Protein AF-A0A5J4R246-F1 (afdb_monomer_lite)

pLDDT: mean 76.52, std 13.39, range [52.97, 95.5]

Structure (mmCIF, N/CA/C/O backbone):
data_AF-A0A5J4R246-F1
#
_entry.id   AF-A0A5J4R246-F1
#
loop_
_atom_site.group_PDB
_atom_site.id
_atom_site.type_symbol
_atom_site.label_atom_id
_atom_site.label_alt_id
_atom_site.label_comp_id
_atom_site.label_asym_id
_atom_site.label_entity_id
_atom_site.l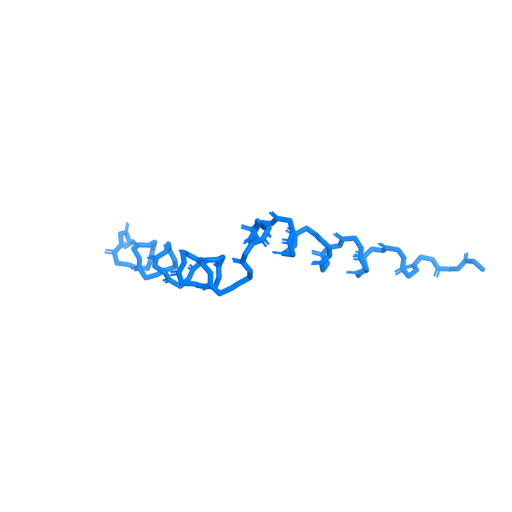abel_seq_id
_atom_site.pdbx_PDB_ins_code
_atom_site.Cartn_x
_atom_site.Cartn_y
_atom_site.Cartn_z
_atom_site.occupancy
_atom_site.B_iso_or_equiv
_atom_site.auth_seq_id
_atom_site.auth_comp_id
_atom_site.auth_asym_id
_atom_site.auth_atom_id
_atom_site.pdbx_PDB_model_num
ATOM 1 N N . ALA A 1 1 ? 27.556 -18.367 -4.851 1.00 55.91 1 ALA A N 1
ATOM 2 C CA . ALA A 1 1 ? 26.154 -18.097 -5.223 1.00 55.91 1 ALA A CA 1
ATOM 3 C C . ALA A 1 1 ? 25.251 -18.502 -4.060 1.00 55.91 1 ALA A C 1
ATOM 5 O O . ALA A 1 1 ? 24.732 -19.607 -4.036 1.00 55.91 1 ALA A O 1
ATOM 6 N N . GLY A 1 2 ? 25.156 -17.647 -3.041 1.00 52.97 2 GLY A N 1
ATOM 7 C CA . GLY A 1 2 ? 24.269 -17.840 -1.8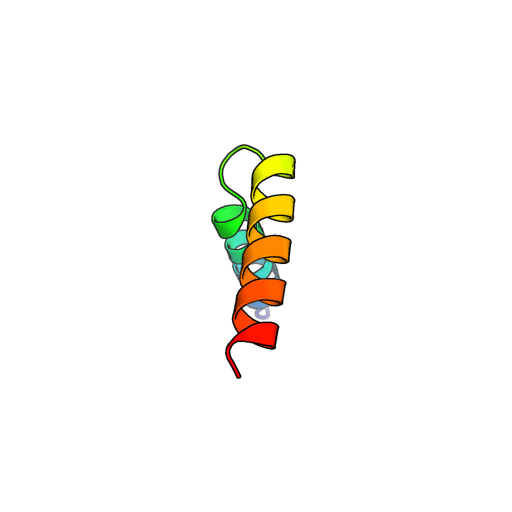95 1.00 52.97 2 GLY A CA 1
ATOM 8 C C . GLY A 1 2 ? 23.248 -16.709 -1.891 1.00 52.97 2 GLY A C 1
ATOM 9 O O . GLY A 1 2 ? 23.636 -15.560 -1.744 1.00 52.97 2 GLY A O 1
ATOM 10 N N . SER A 1 3 ? 21.992 -17.049 -2.171 1.00 55.88 3 SER A N 1
ATOM 11 C CA . SER A 1 3 ? 20.724 -16.318 -1.989 1.00 55.88 3 SER A CA 1
ATOM 12 C C . SER A 1 3 ? 20.718 -14.844 -1.497 1.00 55.88 3 SER A C 1
ATOM 14 O O . SER A 1 3 ? 19.977 -14.517 -0.572 1.00 55.88 3 SER A O 1
ATOM 16 N N . SER A 1 4 ? 21.431 -13.908 -2.136 1.00 59.84 4 SER A N 1
ATOM 17 C CA . SER A 1 4 ? 21.228 -12.460 -1.893 1.00 59.84 4 SER A CA 1
ATOM 18 C C . SER A 1 4 ? 20.151 -11.838 -2.796 1.00 59.84 4 SER A C 1
ATOM 20 O O . SER A 1 4 ? 19.921 -10.631 -2.755 1.00 59.84 4 SER A O 1
ATOM 22 N N . SER A 1 5 ? 19.480 -12.643 -3.621 1.00 60.06 5 SER A N 1
ATOM 23 C CA . SER A 1 5 ? 18.422 -12.184 -4.525 1.00 60.06 5 SER A CA 1
ATOM 24 C C . SER A 1 5 ? 17.101 -11.912 -3.812 1.00 60.06 5 SER A C 1
ATOM 26 O O . SER A 1 5 ? 16.264 -11.211 -4.370 1.00 60.06 5 SER A O 1
ATOM 28 N N . VAL A 1 6 ? 16.897 -12.446 -2.600 1.00 56.03 6 VAL A N 1
ATOM 29 C CA . VAL A 1 6 ? 15.663 -12.235 -1.827 1.00 56.03 6 VAL A CA 1
ATOM 30 C C . VAL A 1 6 ? 15.548 -10.800 -1.304 1.00 56.03 6 VAL A C 1
ATOM 32 O O . VAL A 1 6 ? 14.553 -10.160 -1.624 1.00 56.03 6 VAL A O 1
ATOM 35 N N . PRO A 1 7 ? 16.566 -10.233 -0.626 1.00 70.19 7 PRO A N 1
ATOM 36 C CA . PRO A 1 7 ? 16.530 -8.826 -0.228 1.00 70.19 7 PRO A CA 1
ATOM 37 C C . PRO A 1 7 ? 16.370 -7.880 -1.426 1.00 70.19 7 PRO A C 1
ATOM 39 O O . PRO A 1 7 ? 15.500 -7.018 -1.410 1.00 70.19 7 PRO A O 1
ATOM 42 N N . ALA A 1 8 ? 17.120 -8.107 -2.511 1.00 66.75 8 ALA A N 1
ATOM 43 C CA . ALA A 1 8 ? 17.120 -7.211 -3.667 1.00 66.75 8 ALA A CA 1
ATOM 44 C C . ALA A 1 8 ? 15.794 -7.209 -4.450 1.00 66.75 8 ALA A C 1
ATOM 46 O O . ALA A 1 8 ? 15.343 -6.149 -4.881 1.00 66.75 8 ALA A O 1
ATOM 47 N N . HIS A 1 9 ? 15.135 -8.363 -4.634 1.00 73.25 9 HIS A N 1
ATOM 48 C CA . HIS A 1 9 ? 13.828 -8.363 -5.302 1.00 73.25 9 HIS A CA 1
ATOM 49 C C . HIS A 1 9 ? 12.706 -7.863 -4.384 1.00 73.25 9 HIS A C 1
ATOM 51 O O . HIS A 1 9 ? 11.747 -7.291 -4.885 1.00 73.25 9 HIS A O 1
ATOM 57 N N . VAL A 1 10 ? 12.805 -8.051 -3.061 1.00 64.19 10 VAL A N 1
ATOM 58 C CA . VAL A 1 10 ? 11.828 -7.517 -2.093 1.00 64.19 10 VAL A CA 1
ATOM 59 C C . VAL A 1 10 ? 11.916 -5.991 -2.030 1.00 64.19 10 VAL A C 1
ATOM 61 O O . VAL A 1 10 ? 10.890 -5.316 -2.069 1.00 64.19 10 VAL A O 1
ATOM 64 N N . GLU A 1 11 ? 13.128 -5.434 -2.036 1.00 67.94 11 GLU A N 1
ATOM 65 C CA . GLU A 1 11 ? 13.331 -3.988 -2.170 1.00 67.94 11 GLU A CA 1
ATOM 66 C C . GLU A 1 11 ? 12.823 -3.481 -3.529 1.00 67.94 11 GLU A C 1
ATOM 68 O O . GLU A 1 11 ? 12.115 -2.476 -3.588 1.00 67.94 11 GLU A O 1
ATOM 73 N N . MET A 1 12 ? 13.075 -4.215 -4.619 1.00 64.69 12 MET A N 1
ATOM 74 C CA . MET A 1 12 ? 12.526 -3.905 -5.945 1.00 64.69 12 MET A CA 1
ATOM 75 C C . MET A 1 12 ? 10.990 -3.972 -5.989 1.00 64.69 12 MET A C 1
ATOM 77 O O . MET A 1 12 ? 10.384 -3.187 -6.711 1.00 64.69 12 MET A O 1
ATOM 81 N N . MET A 1 13 ? 10.340 -4.841 -5.207 1.00 62.41 13 MET A N 1
ATOM 82 C CA . MET A 1 13 ? 8.876 -4.854 -5.066 1.00 62.41 13 MET A CA 1
ATOM 83 C C . MET A 1 13 ? 8.362 -3.592 -4.361 1.00 62.41 13 MET A C 1
ATOM 85 O O . MET A 1 13 ? 7.347 -3.037 -4.777 1.00 62.41 13 MET A O 1
ATOM 89 N N . GLY A 1 14 ? 9.080 -3.095 -3.348 1.00 67.31 14 GLY A N 1
ATOM 90 C CA . GLY A 1 14 ? 8.792 -1.800 -2.720 1.00 67.31 14 GLY A CA 1
ATOM 91 C C . GLY A 1 14 ? 8.936 -0.630 -3.701 1.00 67.31 14 GLY A C 1
ATOM 92 O O . GLY A 1 14 ? 8.068 0.239 -3.762 1.00 67.31 14 GLY A O 1
ATOM 93 N N . PHE A 1 15 ? 9.977 -0.648 -4.542 1.00 63.50 15 PHE A N 1
ATOM 94 C CA . PHE A 1 15 ? 10.134 0.306 -5.647 1.00 63.50 15 PHE A CA 1
ATOM 95 C C . PHE A 1 15 ? 9.044 0.171 -6.719 1.00 63.50 15 PHE A C 1
ATOM 97 O O . PHE A 1 15 ? 8.571 1.181 -7.232 1.00 63.50 15 PHE A O 1
ATOM 104 N N . LEU A 1 16 ? 8.601 -1.048 -7.035 1.00 65.56 16 LEU A N 1
ATOM 105 C CA . LEU A 1 16 ? 7.528 -1.295 -8.000 1.00 65.56 16 LEU A CA 1
ATOM 106 C C . LEU A 1 16 ? 6.179 -0.767 -7.487 1.00 65.56 16 LEU A C 1
ATOM 108 O O . LEU A 1 16 ? 5.418 -0.182 -8.257 1.00 65.56 16 LEU A O 1
ATOM 112 N N . GLY A 1 17 ? 5.914 -0.906 -6.184 1.00 67.06 17 GLY A N 1
ATOM 113 C CA . GLY A 1 17 ? 4.740 -0.334 -5.520 1.00 67.06 17 GLY A CA 1
ATOM 114 C C . GLY A 1 17 ? 4.733 1.199 -5.492 1.00 67.06 17 GLY A C 1
ATOM 115 O O . GLY A 1 17 ? 3.662 1.800 -5.469 1.00 67.06 17 GLY A O 1
ATOM 116 N N . MET A 1 18 ? 5.906 1.841 -5.566 1.00 74.56 18 MET A N 1
ATOM 117 C CA . MET A 1 18 ? 6.027 3.300 -5.676 1.00 74.56 18 MET A CA 1
ATOM 118 C C . MET A 1 18 ? 5.768 3.846 -7.095 1.00 74.56 18 MET A C 1
ATOM 120 O O . MET A 1 18 ? 5.677 5.062 -7.276 1.00 74.56 18 MET A O 1
ATOM 124 N N . GLY A 1 19 ? 5.610 2.976 -8.100 1.00 72.12 19 GLY A N 1
ATOM 125 C CA . GLY A 1 19 ? 5.394 3.370 -9.493 1.00 72.12 19 GLY A CA 1
ATOM 126 C C . GLY A 1 19 ? 6.600 4.088 -10.120 1.00 72.12 19 GLY A C 1
ATOM 127 O O . GLY A 1 19 ? 7.705 4.090 -9.587 1.00 72.12 19 GLY A O 1
ATOM 128 N N . ASN A 1 20 ? 6.404 4.723 -11.280 1.00 81.62 20 ASN A N 1
ATOM 129 C CA . ASN A 1 20 ? 7.471 5.447 -11.991 1.00 81.62 20 ASN A CA 1
ATOM 130 C C . ASN A 1 20 ? 7.812 6.824 -11.386 1.00 81.62 20 ASN A C 1
ATOM 132 O O . ASN A 1 20 ? 8.702 7.504 -11.896 1.00 81.62 20 ASN A O 1
ATOM 136 N N . ASN A 1 21 ? 7.110 7.244 -10.330 1.00 80.38 21 ASN A N 1
ATOM 137 C CA . ASN A 1 21 ? 7.311 8.534 -9.687 1.00 80.38 21 ASN A CA 1
ATOM 138 C C . ASN A 1 21 ? 7.414 8.363 -8.159 1.00 80.38 21 ASN A C 1
ATOM 140 O O . ASN A 1 21 ? 6.393 8.397 -7.466 1.00 80.38 21 ASN A O 1
ATOM 144 N N . PRO A 1 22 ? 8.632 8.205 -7.612 1.00 81.00 22 PRO A N 1
ATOM 145 C CA . PRO A 1 22 ? 8.848 7.769 -6.230 1.00 81.00 22 PRO A CA 1
ATOM 146 C C . PRO A 1 22 ? 8.240 8.712 -5.183 1.00 81.00 22 PRO A C 1
ATOM 148 O O . PRO A 1 22 ? 7.770 8.256 -4.144 1.00 81.00 22 PRO A O 1
ATOM 151 N N . MET A 1 23 ? 8.169 10.016 -5.473 1.00 85.06 23 MET A N 1
ATOM 152 C CA . MET A 1 23 ? 7.511 10.994 -4.597 1.00 85.06 23 MET A CA 1
ATOM 153 C C . MET A 1 23 ? 6.003 10.743 -4.451 1.00 85.06 23 MET A C 1
ATOM 155 O O . MET A 1 23 ? 5.467 10.904 -3.360 1.00 85.06 23 MET A O 1
ATOM 159 N N . VAL A 1 24 ? 5.319 10.336 -5.526 1.00 87.06 24 VAL A N 1
ATOM 160 C CA . VAL A 1 24 ? 3.887 9.984 -5.481 1.00 87.06 24 VAL A CA 1
ATOM 161 C C . VAL A 1 24 ? 3.695 8.618 -4.825 1.00 87.06 24 VAL A C 1
ATOM 163 O O . VAL A 1 24 ? 2.772 8.440 -4.038 1.00 87.06 24 VAL A O 1
ATOM 166 N N . GLY A 1 25 ? 4.600 7.672 -5.081 1.00 86.25 25 GLY A N 1
ATOM 167 C CA . 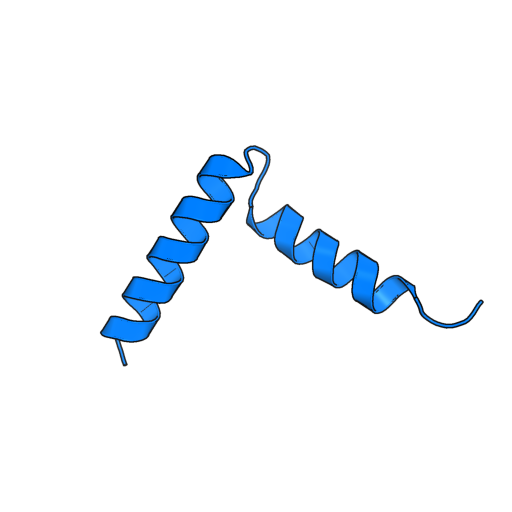GLY A 1 25 ? 4.597 6.375 -4.408 1.00 86.25 25 GLY A CA 1
ATOM 168 C C . GLY A 1 25 ? 4.675 6.489 -2.884 1.00 86.25 25 GLY A C 1
ATOM 169 O O . GLY A 1 25 ? 3.889 5.865 -2.174 1.00 86.25 25 GLY A O 1
ATOM 170 N N . ALA A 1 26 ? 5.573 7.337 -2.379 1.00 87.06 26 ALA A N 1
ATOM 171 C CA . ALA A 1 26 ? 5.741 7.559 -0.946 1.00 87.06 26 ALA A CA 1
ATOM 172 C C . ALA A 1 26 ? 4.501 8.192 -0.291 1.00 87.06 26 ALA A C 1
ATOM 174 O O . ALA A 1 26 ? 4.090 7.766 0.787 1.00 87.06 26 ALA A O 1
ATOM 175 N N . THR A 1 27 ? 3.872 9.184 -0.932 1.00 87.44 27 THR A N 1
ATOM 176 C CA . THR A 1 27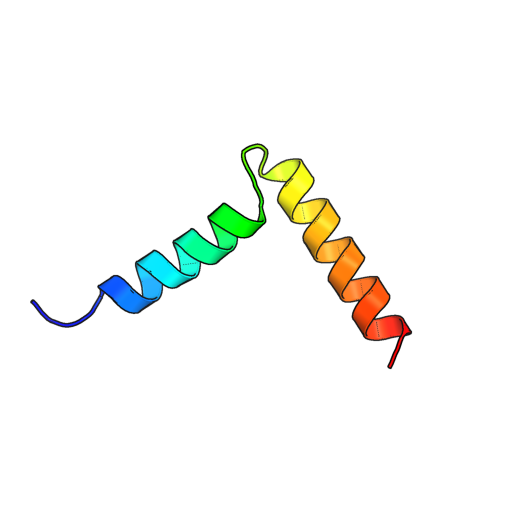 ? 2.677 9.836 -0.369 1.00 87.44 27 THR A CA 1
ATOM 177 C C . THR A 1 27 ? 1.468 8.906 -0.350 1.00 87.44 27 THR A C 1
ATOM 179 O O . THR A 1 27 ? 0.720 8.906 0.627 1.00 87.44 27 THR A O 1
ATOM 182 N N . VAL A 1 28 ? 1.298 8.072 -1.381 1.00 87.81 28 VAL A N 1
ATOM 183 C CA . VAL A 1 28 ? 0.232 7.063 -1.432 1.00 87.81 28 VAL A CA 1
ATOM 184 C C . VAL A 1 28 ? 0.456 5.973 -0.383 1.00 87.81 28 VAL A C 1
ATOM 186 O O . VAL A 1 28 ? -0.494 5.620 0.311 1.00 87.81 28 VAL A O 1
ATOM 189 N N . ALA A 1 29 ? 1.690 5.488 -0.208 1.00 88.00 29 ALA A N 1
ATOM 190 C CA . ALA A 1 29 ? 2.014 4.501 0.824 1.00 88.00 29 ALA A CA 1
ATOM 191 C C . ALA A 1 29 ? 1.659 5.014 2.232 1.00 88.00 29 ALA A C 1
ATOM 193 O O . ALA A 1 29 ? 0.916 4.358 2.959 1.00 88.00 29 ALA A O 1
ATOM 194 N N . VAL A 1 30 ? 2.086 6.238 2.572 1.00 89.00 30 VAL A N 1
ATOM 195 C CA . VAL A 1 30 ? 1.759 6.869 3.863 1.00 89.00 30 VAL A CA 1
ATOM 196 C C . VAL A 1 30 ? 0.246 7.053 4.034 1.00 89.00 30 VAL A C 1
ATOM 198 O O . VAL A 1 30 ? -0.287 6.791 5.110 1.00 89.00 30 VAL A O 1
ATOM 201 N N . ALA A 1 31 ? -0.473 7.469 2.987 1.00 92.25 31 ALA A N 1
ATOM 202 C CA . ALA A 1 31 ? -1.925 7.636 3.050 1.00 92.25 31 ALA A CA 1
ATOM 203 C C . ALA A 1 31 ? -2.660 6.305 3.300 1.00 92.25 31 ALA A C 1
ATOM 205 O O . ALA A 1 31 ? -3.575 6.257 4.123 1.00 92.25 31 ALA A O 1
ATOM 206 N N . VAL A 1 32 ? -2.251 5.225 2.625 1.00 90.19 32 VAL A N 1
ATOM 207 C CA . VAL A 1 32 ? -2.831 3.884 2.806 1.00 90.19 32 VAL A CA 1
ATOM 208 C C . VAL A 1 32 ? -2.569 3.358 4.214 1.00 90.19 32 VAL A C 1
ATOM 210 O O . VAL A 1 32 ? -3.493 2.825 4.832 1.00 90.19 32 VAL A O 1
ATOM 213 N N . ASP A 1 33 ? -1.364 3.550 4.753 1.00 92.94 33 ASP A N 1
ATOM 214 C CA . ASP A 1 33 ? -1.022 3.129 6.114 1.00 92.94 33 ASP A CA 1
ATOM 215 C C . ASP A 1 33 ? -1.869 3.857 7.162 1.00 92.94 33 ASP A C 1
ATOM 217 O O . ASP A 1 33 ? -2.435 3.219 8.052 1.00 92.94 33 ASP A O 1
ATOM 221 N N . VAL A 1 34 ? -2.033 5.177 7.026 1.00 94.00 34 VAL A N 1
ATOM 222 C CA . VAL A 1 34 ? -2.890 5.977 7.916 1.00 94.00 34 VAL A CA 1
ATOM 223 C C . VAL A 1 34 ? -4.339 5.497 7.853 1.00 94.00 34 VAL A C 1
ATOM 225 O O . VAL A 1 34 ? -4.946 5.241 8.891 1.00 94.00 34 VAL A O 1
ATOM 228 N N . VAL A 1 35 ? -4.897 5.317 6.653 1.00 95.38 35 VAL A N 1
ATOM 229 C CA . VAL A 1 35 ? -6.280 4.836 6.486 1.00 95.38 35 VAL A CA 1
ATOM 230 C C . VAL A 1 35 ? -6.453 3.435 7.077 1.00 95.38 35 VAL A C 1
ATOM 232 O O . VAL A 1 35 ? -7.437 3.166 7.767 1.00 95.38 35 VAL A O 1
ATOM 235 N N . THR A 1 36 ? -5.480 2.554 6.863 1.00 93.81 36 THR A N 1
ATOM 236 C CA . THR A 1 36 ? -5.474 1.179 7.378 1.00 93.81 36 THR A CA 1
ATOM 237 C C . THR A 1 36 ? -5.327 1.122 8.899 1.00 93.81 36 THR A C 1
ATOM 239 O O . THR A 1 36 ? -5.824 0.183 9.525 1.00 93.81 36 THR A O 1
ATOM 242 N N . ALA A 1 37 ? -4.636 2.092 9.499 1.00 93.62 37 ALA A N 1
ATOM 243 C CA . ALA A 1 37 ? -4.509 2.233 10.945 1.00 93.62 37 ALA A CA 1
ATOM 244 C C . ALA A 1 37 ? -5.786 2.794 11.584 1.00 93.62 37 ALA A C 1
ATOM 246 O O . ALA A 1 37 ? -6.156 2.359 12.667 1.00 93.62 37 ALA A O 1
ATOM 247 N N . LEU A 1 38 ? -6.470 3.721 10.908 1.00 95.50 38 LEU A N 1
ATOM 248 C CA . LEU A 1 38 ? -7.720 4.324 11.388 1.00 95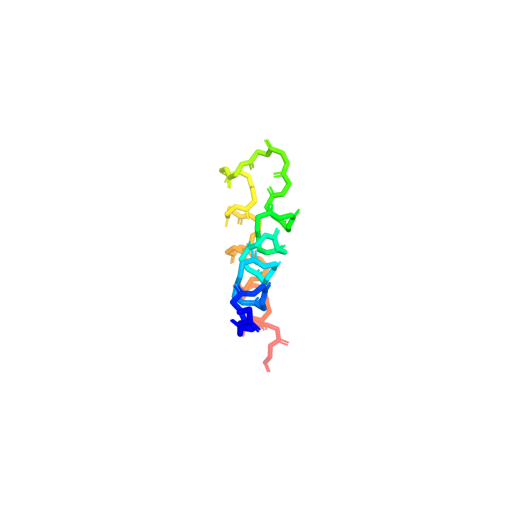.50 38 LEU A CA 1
ATOM 249 C C . LEU A 1 38 ? -8.954 3.432 11.185 1.00 95.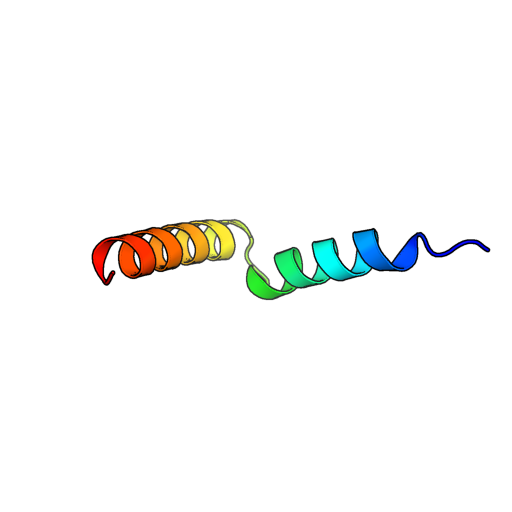50 38 LEU A C 1
ATOM 251 O O . LEU A 1 38 ? -9.985 3.674 11.803 1.00 95.50 38 LEU A O 1
ATOM 255 N N . SER A 1 39 ? -8.859 2.429 10.310 1.00 88.31 39 SER A N 1
ATOM 256 C CA . SER A 1 39 ? -9.954 1.503 9.982 1.00 88.31 39 SER A CA 1
ATOM 257 C C . SER A 1 39 ? -9.856 0.153 10.716 1.00 88.31 39 SER A C 1
ATOM 259 O O . SER A 1 39 ? -10.519 -0.803 10.312 1.00 88.31 39 SER A O 1
ATOM 261 N N . LYS A 1 40 ? -9.012 0.056 11.752 1.00 64.06 40 LYS A N 1
ATOM 262 C CA . LYS A 1 40 ? -8.937 -1.071 12.699 1.00 64.06 40 LYS A CA 1
ATOM 263 C C . LYS A 1 40 ? -9.539 -0.669 14.038 1.00 64.06 40 LYS A C 1
ATOM 265 O O . LYS A 1 40 ? -10.144 -1.560 14.669 1.00 64.06 40 LYS A O 1
#

Sequence (40 aa):
AGSSSVPAHVEMMGFLGMGNNPMVGATVAVAVDVVTALSK

Foldseek 3Di:
DPPPVVVVVVVVVLVVCCPPPVVNSVVVVVVVVVVVVVVD

Radius of gyration: 13.56 Å; chains: 1; bounding box: 36×29×25 Å

Organism: NCBI:txid433724

InterPro domains:
  IPR025964 GGGtGRT protein [PF14057] (1-35)

Secondary structure (DSSP, 8-state):
--S-HHHHHHHHHHHHHTTT-HHHHHHHHHHHHHHHHHT-